Protein AF-A0A920VHT9-F1 (afdb_monomer)

Sequence (59 aa):
MPGDVPLSVEALDTCLGITICYDMRFPELYPDLASRGAEVFTVPSAFTVATGEAHWEVC

Structure (mmCIF, N/CA/C/O backbone):
data_AF-A0A920VHT9-F1
#
_entry.id   AF-A0A920VHT9-F1
#
loop_
_atom_site.group_PDB
_atom_site.id
_atom_site.type_symbol
_atom_site.label_atom_id
_atom_site.label_alt_id
_atom_site.label_comp_id
_atom_site.label_asym_id
_atom_site.label_entity_id
_atom_site.label_seq_id
_atom_site.pdbx_PDB_ins_code
_atom_site.Cartn_x
_atom_site.Cartn_y
_atom_site.Cartn_z
_atom_site.occupancy
_atom_site.B_iso_or_equiv
_atom_site.auth_seq_id
_atom_site.auth_comp_id
_atom_site.auth_asym_id
_atom_site.auth_atom_id
_atom_site.pdbx_PDB_model_num
ATOM 1 N N . MET A 1 1 ? 11.615 -14.621 0.654 1.00 57.62 1 MET A N 1
ATOM 2 C CA . MET A 1 1 ? 10.452 -15.508 0.845 1.00 57.62 1 MET A CA 1
ATOM 3 C C . MET A 1 1 ? 9.218 -14.630 0.869 1.00 57.62 1 MET A C 1
ATOM 5 O O . MET A 1 1 ? 9.338 -13.537 1.417 1.00 57.62 1 MET A O 1
ATOM 9 N N . PRO A 1 2 ? 8.106 -15.032 0.238 1.00 78.19 2 PRO A N 1
ATOM 10 C CA . PRO A 1 2 ? 6.838 -14.326 0.399 1.00 78.19 2 PRO A CA 1
ATOM 11 C C . PRO A 1 2 ? 6.411 -14.333 1.874 1.00 78.19 2 PRO A C 1
ATOM 13 O O . PRO A 1 2 ? 6.783 -15.243 2.614 1.00 78.19 2 PRO A O 1
ATOM 16 N N . GLY A 1 3 ? 5.693 -13.292 2.296 1.00 78.88 3 GLY A N 1
ATOM 17 C CA . GLY A 1 3 ? 5.040 -13.264 3.603 1.00 78.88 3 GLY A CA 1
ATOM 18 C C . GLY A 1 3 ? 3.752 -14.086 3.581 1.00 78.88 3 GLY A C 1
ATOM 19 O O . GLY A 1 3 ? 3.122 -14.214 2.534 1.00 78.88 3 GLY A O 1
ATOM 20 N N . ASP A 1 4 ? 3.363 -14.629 4.732 1.00 82.44 4 ASP A N 1
ATOM 21 C CA . ASP A 1 4 ? 2.191 -15.511 4.832 1.00 82.44 4 ASP A CA 1
ATOM 22 C C . ASP A 1 4 ? 0.891 -14.758 5.155 1.00 82.44 4 ASP A C 1
ATOM 24 O O . ASP A 1 4 ? -0.202 -15.252 4.881 1.00 82.44 4 ASP A O 1
ATOM 28 N N . VAL A 1 5 ? 0.992 -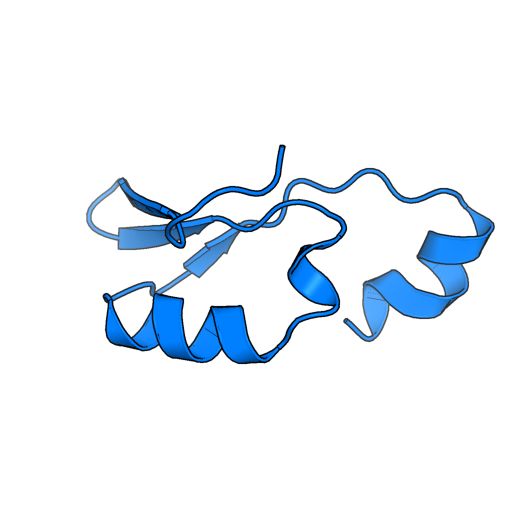13.571 5.765 1.00 85.31 5 VAL A N 1
ATOM 29 C CA . VAL A 1 5 ? -0.163 -12.800 6.244 1.00 85.31 5 VAL A CA 1
ATOM 30 C C . VAL A 1 5 ? 0.040 -11.312 5.946 1.00 85.31 5 VAL A C 1
ATOM 32 O O . VAL A 1 5 ? 1.113 -10.788 6.258 1.00 85.31 5 VAL A O 1
ATOM 35 N N . PRO A 1 6 ? -0.974 -10.612 5.401 1.00 88.56 6 PRO A N 1
ATOM 36 C CA . PRO A 1 6 ? -0.931 -9.163 5.244 1.00 88.56 6 PRO A CA 1
ATOM 37 C C . PRO A 1 6 ? -0.747 -8.463 6.590 1.00 88.56 6 PRO A C 1
ATOM 39 O O . PRO A 1 6 ? -1.432 -8.770 7.570 1.00 88.56 6 PRO A O 1
ATOM 42 N N . LEU A 1 7 ? 0.216 -7.545 6.634 1.00 93.25 7 LEU A N 1
ATOM 43 C CA . LEU A 1 7 ? 0.627 -6.865 7.853 1.00 93.25 7 LEU A CA 1
ATOM 44 C C . LEU A 1 7 ? -0.180 -5.579 8.044 1.00 93.25 7 LEU A C 1
ATOM 46 O O . LEU A 1 7 ? -0.217 -4.727 7.157 1.00 93.25 7 LEU A O 1
ATOM 50 N N . SER A 1 8 ? -0.747 -5.410 9.234 1.00 94.31 8 SER A N 1
ATOM 51 C CA . SER A 1 8 ? -1.274 -4.132 9.704 1.00 94.31 8 SER A CA 1
ATOM 52 C C . SER A 1 8 ? -0.725 -3.786 11.085 1.00 94.31 8 SER A C 1
ATOM 54 O O . SER A 1 8 ? -0.363 -4.674 11.863 1.00 94.31 8 SER A O 1
ATOM 56 N N . VAL A 1 9 ? -0.611 -2.489 11.372 1.00 95.31 9 VAL A N 1
ATOM 57 C CA . VAL A 1 9 ? -0.116 -1.974 12.655 1.00 95.31 9 VAL A CA 1
ATOM 58 C C . VAL A 1 9 ? -0.943 -0.779 13.112 1.00 95.31 9 VAL A C 1
ATOM 60 O O . VAL A 1 9 ? -1.300 0.074 12.306 1.00 95.31 9 VAL A O 1
ATOM 63 N N . GLU A 1 10 ? -1.205 -0.696 14.413 1.00 96.88 10 GLU A N 1
ATOM 64 C CA . GLU A 1 10 ? -1.817 0.483 15.028 1.00 96.88 10 GLU A CA 1
ATOM 65 C C . GLU A 1 10 ? -0.761 1.564 15.260 1.00 96.88 10 GLU A C 1
ATOM 67 O O . GLU A 1 10 ? 0.266 1.320 15.903 1.00 96.88 10 GLU A O 1
ATOM 72 N N . ALA A 1 11 ? -1.011 2.768 14.753 1.00 94.44 11 ALA A N 1
ATOM 73 C CA . ALA A 1 11 ? -0.150 3.921 14.958 1.00 94.44 11 ALA A CA 1
ATOM 74 C C . ALA A 1 11 ? -0.988 5.194 15.076 1.00 94.44 11 ALA A C 1
ATOM 76 O O . ALA A 1 11 ? -1.723 5.535 14.157 1.00 94.44 11 ALA A O 1
ATOM 77 N N . LEU A 1 12 ? -0.828 5.928 16.184 1.00 93.69 12 LEU A N 1
ATOM 78 C CA . LEU A 1 12 ? -1.529 7.200 16.422 1.00 93.69 12 LEU A CA 1
ATOM 79 C C . LEU A 1 12 ? -3.058 7.079 16.258 1.00 93.69 12 LEU A C 1
ATOM 81 O O . LEU A 1 12 ? -3.678 7.928 15.626 1.00 93.69 12 LEU A O 1
ATOM 85 N N . ASP A 1 13 ? -3.638 6.005 16.804 1.00 94.75 13 ASP A N 1
ATOM 86 C CA . ASP A 1 13 ? -5.069 5.680 16.694 1.00 94.75 13 ASP A CA 1
ATOM 87 C C . ASP A 1 13 ? -5.557 5.492 15.243 1.00 94.75 13 ASP A C 1
ATOM 89 O O . ASP A 1 13 ? -6.718 5.738 14.933 1.00 94.75 13 ASP A O 1
ATOM 93 N N . THR A 1 14 ? -4.659 5.095 14.339 1.00 95.75 14 THR A N 1
ATOM 94 C CA . THR A 1 14 ? -4.964 4.743 12.950 1.00 95.75 14 THR A CA 1
ATOM 95 C C . THR A 1 14 ? -4.360 3.385 12.625 1.00 95.75 14 THR A C 1
ATOM 97 O O . THR A 1 14 ? -3.162 3.155 12.836 1.00 95.75 14 THR A O 1
ATOM 100 N N . CYS A 1 15 ? -5.157 2.504 12.030 1.00 97.44 15 CYS A N 1
ATOM 101 C CA . CYS A 1 15 ? -4.653 1.223 11.558 1.00 97.44 15 CYS A CA 1
ATOM 102 C C . CYS A 1 15 ? -4.010 1.385 10.173 1.00 97.44 15 CYS A C 1
ATOM 104 O O . CYS A 1 15 ? -4.658 1.738 9.182 1.00 97.44 15 CYS A O 1
ATOM 106 N N . LEU A 1 16 ? -2.706 1.128 10.097 1.00 97.31 16 LEU A N 1
ATOM 107 C CA . LEU A 1 16 ? -1.921 1.199 8.870 1.00 97.31 16 LEU A CA 1
ATOM 108 C C . LEU A 1 16 ? -1.819 -0.186 8.229 1.00 97.31 16 LEU A C 1
ATOM 110 O O . LEU A 1 16 ? -1.266 -1.106 8.829 1.00 97.31 16 LEU A O 1
ATOM 114 N N . GLY A 1 17 ? -2.278 -0.325 6.987 1.00 97.06 17 GLY A N 1
ATOM 115 C CA . GLY A 1 17 ? -1.998 -1.483 6.141 1.00 97.06 17 GLY A CA 1
ATOM 116 C C . GLY A 1 17 ? -0.636 -1.341 5.464 1.00 97.06 17 GLY A C 1
ATOM 117 O O . GLY A 1 17 ? -0.339 -0.308 4.858 1.00 97.06 17 GLY A O 1
ATOM 118 N N . ILE A 1 18 ? 0.209 -2.367 5.557 1.00 95.94 18 ILE A N 1
ATOM 119 C CA . ILE A 1 18 ? 1.568 -2.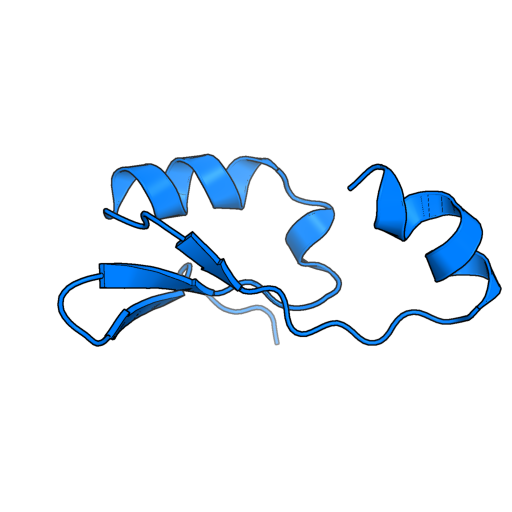342 5.010 1.00 95.94 18 ILE A CA 1
ATOM 120 C C . ILE A 1 18 ? 1.669 -3.303 3.828 1.00 95.94 18 ILE A C 1
ATOM 122 O O . ILE A 1 18 ? 1.422 -4.500 3.957 1.00 95.94 18 ILE A O 1
ATOM 126 N N . THR A 1 19 ? 2.091 -2.764 2.688 1.00 95.44 19 THR A N 1
ATOM 127 C CA . THR A 1 19 ? 2.452 -3.518 1.478 1.00 95.44 19 THR A CA 1
ATOM 128 C C . THR A 1 19 ? 3.814 -3.035 0.986 1.00 95.44 19 THR A C 1
ATOM 130 O O . THR A 1 19 ? 4.254 -1.950 1.358 1.00 95.44 19 THR A O 1
ATOM 133 N N . ILE A 1 20 ? 4.540 -3.822 0.195 1.00 94.12 20 ILE A N 1
ATOM 134 C CA . ILE A 1 20 ? 5.903 -3.473 -0.229 1.00 94.12 20 ILE A CA 1
ATOM 135 C C . ILE A 1 20 ? 6.034 -3.633 -1.736 1.00 94.12 20 ILE A C 1
ATOM 137 O O . ILE A 1 20 ? 5.913 -4.741 -2.245 1.00 94.12 20 ILE A O 1
ATOM 141 N N . CYS A 1 21 ? 6.379 -2.541 -2.426 1.00 92.25 21 CYS A N 1
ATOM 142 C CA . CYS A 1 21 ? 6.798 -2.439 -3.830 1.00 92.25 21 CYS A CA 1
ATOM 143 C C . CYS A 1 21 ? 6.053 -3.318 -4.856 1.00 92.25 21 CYS A C 1
ATOM 145 O O . CYS A 1 21 ? 5.322 -2.810 -5.699 1.00 92.25 21 CYS A O 1
ATOM 147 N N . TYR A 1 22 ? 6.287 -4.630 -4.850 1.00 90.50 22 TYR A N 1
ATOM 148 C CA . TYR A 1 22 ? 5.676 -5.579 -5.775 1.00 90.50 22 TYR A CA 1
ATOM 149 C C . TYR A 1 22 ? 4.233 -5.956 -5.401 1.00 90.50 22 TYR A C 1
ATOM 151 O O . TYR A 1 22 ? 3.461 -6.317 -6.287 1.00 90.50 22 TYR A O 1
ATOM 159 N N . ASP A 1 23 ? 3.855 -5.809 -4.129 1.00 93.19 23 ASP A N 1
ATOM 160 C CA . ASP A 1 23 ? 2.510 -6.106 -3.620 1.00 93.19 23 ASP A CA 1
ATOM 161 C C . ASP A 1 23 ? 1.410 -5.278 -4.305 1.00 93.19 23 ASP A C 1
ATOM 163 O O . ASP 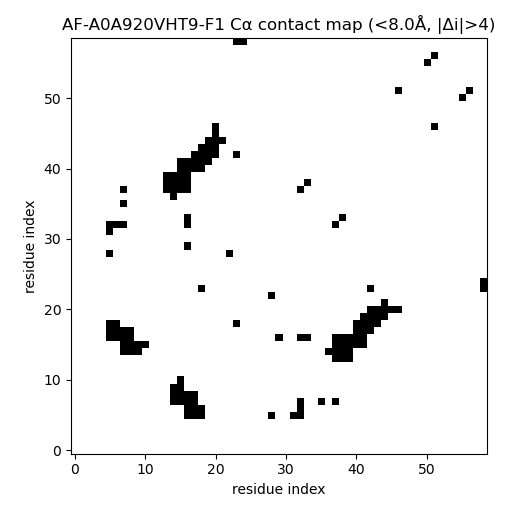A 1 23 ? 0.293 -5.759 -4.459 1.00 93.19 23 ASP A O 1
ATOM 167 N N . MET A 1 24 ? 1.729 -4.083 -4.824 1.00 90.31 24 MET A N 1
ATOM 168 C CA . MET A 1 24 ? 0.784 -3.256 -5.600 1.00 90.31 24 MET A CA 1
ATOM 169 C C . MET A 1 24 ? 0.230 -3.954 -6.842 1.00 90.31 24 MET A C 1
ATOM 171 O O . MET A 1 24 ? -0.783 -3.540 -7.394 1.00 90.31 24 MET A O 1
ATOM 175 N N . ARG A 1 25 ? 0.891 -5.016 -7.314 1.00 89.81 25 ARG A N 1
ATOM 176 C CA . ARG A 1 25 ? 0.410 -5.811 -8.449 1.00 89.81 25 ARG A CA 1
ATOM 177 C C . ARG A 1 25 ? -0.704 -6.793 -8.065 1.00 89.81 25 ARG A C 1
ATOM 179 O O . ARG A 1 25 ? -1.259 -7.417 -8.965 1.00 89.81 25 ARG A 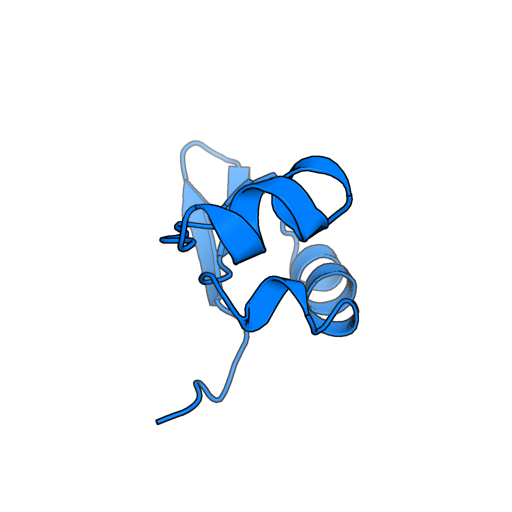O 1
ATOM 186 N N . PHE A 1 26 ? -1.019 -6.920 -6.776 1.00 92.06 26 PHE A N 1
ATOM 187 C CA . PHE A 1 26 ? -2.008 -7.840 -6.213 1.00 92.06 26 PHE A CA 1
ATOM 188 C C . PHE A 1 26 ? -3.123 -7.037 -5.526 1.00 92.06 26 PHE A C 1
ATOM 190 O O . PHE A 1 26 ? -3.103 -6.852 -4.304 1.00 92.06 26 PHE A O 1
ATOM 197 N N . PRO A 1 27 ? -4.090 -6.505 -6.296 1.00 91.31 27 PRO A N 1
ATOM 198 C CA . PRO A 1 27 ? -5.136 -5.638 -5.761 1.00 91.31 27 PRO A CA 1
ATOM 199 C C . PRO A 1 27 ? -5.987 -6.311 -4.673 1.00 91.31 27 PRO A C 1
ATOM 201 O O . PRO A 1 27 ? -6.561 -5.618 -3.841 1.00 91.31 27 PRO A O 1
ATOM 204 N N . GLU A 1 28 ? -6.046 -7.642 -4.629 1.00 93.06 28 GLU A N 1
ATOM 205 C CA . GLU A 1 28 ? -6.748 -8.424 -3.609 1.00 93.06 28 GLU A CA 1
ATOM 206 C C . GLU A 1 28 ? -6.204 -8.241 -2.180 1.00 93.06 28 GLU A C 1
ATOM 208 O O . GLU A 1 28 ? -6.936 -8.489 -1.219 1.00 93.06 28 GLU A O 1
ATOM 213 N N . LEU A 1 29 ? -4.966 -7.759 -2.018 1.00 93.56 29 LEU A N 1
ATOM 214 C CA . LEU A 1 29 ? -4.372 -7.498 -0.703 1.00 93.56 29 LEU A CA 1
ATOM 215 C C . LEU A 1 29 ? -5.030 -6.307 0.009 1.00 93.56 29 LEU A C 1
ATOM 217 O O . LEU A 1 29 ? -5.154 -6.311 1.234 1.00 93.56 29 LEU A O 1
ATOM 221 N N . TYR A 1 30 ? -5.482 -5.296 -0.739 1.00 94.31 30 TYR A N 1
ATOM 222 C CA . TYR A 1 30 ? -6.025 -4.064 -0.158 1.00 94.31 30 TYR A CA 1
ATOM 223 C C . TYR A 1 30 ? -7.413 -4.258 0.469 1.00 94.31 30 TYR A C 1
ATOM 225 O O . TYR A 1 30 ? -7.607 -3.790 1.591 1.00 94.31 30 TYR A O 1
ATOM 233 N N . P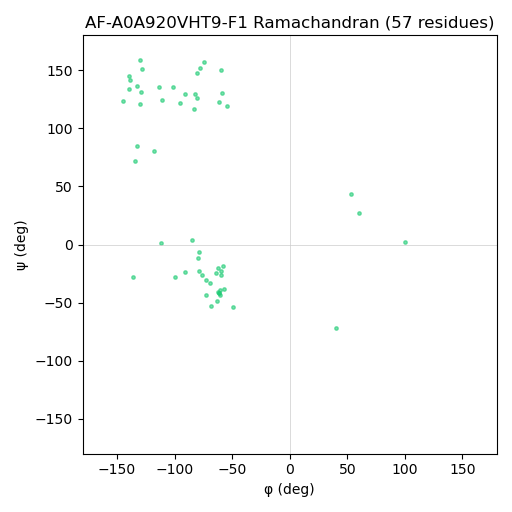RO A 1 31 ? -8.365 -4.984 -0.154 1.00 95.44 31 PRO A N 1
ATOM 234 C CA . PRO A 1 31 ? -9.607 -5.368 0.508 1.00 95.44 31 PRO A CA 1
ATOM 235 C C . PRO A 1 31 ? -9.392 -6.230 1.757 1.00 95.44 31 PRO A C 1
ATOM 237 O O . PRO A 1 31 ? -10.095 -6.019 2.743 1.00 95.44 31 PRO A O 1
ATOM 240 N N . ASP A 1 32 ? -8.430 -7.165 1.752 1.00 95.00 32 ASP A N 1
ATOM 241 C CA . ASP A 1 32 ? -8.125 -7.967 2.948 1.00 95.00 32 ASP A CA 1
ATOM 242 C C . ASP A 1 32 ? -7.612 -7.070 4.083 1.00 95.00 32 ASP A C 1
ATOM 244 O O . ASP A 1 32 ? -8.152 -7.105 5.189 1.00 95.00 32 ASP A O 1
ATOM 248 N N . LEU A 1 33 ? -6.649 -6.186 3.801 1.00 95.69 33 LEU A N 1
ATOM 249 C CA . LEU A 1 33 ? -6.137 -5.215 4.773 1.00 95.69 33 LEU A CA 1
ATOM 250 C C . LEU A 1 33 ? -7.230 -4.261 5.279 1.00 95.69 33 LEU A C 1
ATOM 252 O O . LEU A 1 33 ? -7.326 -4.035 6.484 1.00 95.69 33 LEU A O 1
ATOM 256 N N . ALA A 1 34 ? -8.091 -3.750 4.395 1.00 96.06 34 ALA A N 1
ATOM 257 C CA . ALA A 1 34 ? -9.222 -2.906 4.778 1.00 96.06 34 ALA A CA 1
ATOM 258 C C . ALA A 1 34 ? -10.207 -3.655 5.688 1.00 96.06 34 ALA A C 1
ATOM 260 O O . ALA A 1 34 ? -10.663 -3.115 6.693 1.00 96.06 34 ALA A O 1
ATOM 261 N N . SER A 1 35 ? -10.497 -4.928 5.391 1.00 95.38 35 SER A N 1
ATOM 262 C CA . SER A 1 35 ? -11.368 -5.763 6.231 1.00 95.38 35 SER A CA 1
ATOM 263 C C . SER A 1 35 ? -10.787 -6.023 7.626 1.00 95.38 35 SER A C 1
ATOM 265 O O . SER A 1 35 ? -11.534 -6.234 8.581 1.00 95.38 35 SER A O 1
ATOM 267 N N . ARG A 1 36 ? -9.457 -5.949 7.756 1.00 93.44 36 ARG A N 1
ATOM 268 C CA . ARG A 1 36 ? -8.713 -6.030 9.022 1.00 93.44 36 ARG A CA 1
ATOM 269 C C . ARG A 1 36 ? -8.605 -4.688 9.750 1.00 93.44 36 ARG A C 1
ATOM 271 O O . ARG A 1 36 ? -7.951 -4.622 10.786 1.00 93.44 36 ARG A O 1
ATOM 278 N N . GLY A 1 37 ? -9.243 -3.643 9.226 1.00 95.31 37 GLY A N 1
ATOM 279 C CA . GLY A 1 37 ? -9.320 -2.326 9.844 1.00 95.31 37 GLY A CA 1
ATOM 280 C C . GLY A 1 37 ? -8.353 -1.295 9.278 1.00 95.31 37 GLY A C 1
ATOM 281 O O . GLY A 1 37 ? -8.363 -0.187 9.785 1.00 95.31 37 GLY A O 1
ATOM 282 N N . ALA A 1 38 ? -7.547 -1.607 8.254 1.00 97.06 38 ALA A N 1
ATOM 283 C CA . ALA A 1 38 ? -6.622 -0.627 7.688 1.00 97.06 38 ALA A CA 1
ATOM 284 C C . ALA A 1 38 ? -7.370 0.586 7.110 1.00 97.06 38 ALA A C 1
ATOM 286 O O . ALA A 1 38 ? -8.197 0.453 6.207 1.00 97.06 38 ALA A O 1
ATOM 287 N N . GLU A 1 39 ? -7.031 1.769 7.610 1.00 96.62 39 GLU A N 1
ATOM 288 C CA . GLU A 1 39 ? -7.589 3.058 7.189 1.00 96.62 39 GLU A CA 1
ATOM 289 C C . GLU A 1 39 ? -6.651 3.782 6.219 1.00 96.62 39 GLU A C 1
ATOM 291 O O . GLU A 1 39 ? -7.088 4.558 5.368 1.00 96.62 39 GLU A O 1
ATOM 296 N N . VAL A 1 40 ? -5.349 3.512 6.335 1.00 96.19 40 VAL A N 1
ATOM 297 C CA . VAL A 1 40 ? -4.297 4.088 5.497 1.00 96.19 40 VAL A CA 1
ATOM 298 C C . VAL A 1 40 ? -3.374 2.978 5.017 1.00 96.19 40 VAL A C 1
ATOM 300 O O . VAL A 1 40 ? -2.958 2.124 5.798 1.00 96.19 40 VAL A O 1
ATOM 303 N N . PHE A 1 41 ? -2.999 3.015 3.739 1.00 95.50 41 PHE A N 1
ATOM 304 C CA . PHE A 1 41 ? -2.016 2.097 3.173 1.00 95.50 41 PHE A CA 1
ATOM 305 C C . PHE A 1 41 ? -0.658 2.772 3.030 1.00 95.50 41 PHE A C 1
ATOM 307 O O . PHE A 1 41 ? -0.549 3.895 2.538 1.00 95.50 41 PHE A O 1
ATOM 314 N N . THR A 1 42 ? 0.393 2.060 3.418 1.00 95.06 42 THR A N 1
ATOM 315 C CA . THR A 1 42 ? 1.776 2.465 3.169 1.00 95.06 42 THR A CA 1
ATOM 316 C C . THR A 1 42 ? 2.418 1.487 2.196 1.00 95.06 42 THR A C 1
ATOM 318 O O . THR A 1 42 ? 2.242 0.271 2.319 1.00 95.06 42 THR A O 1
ATOM 321 N N . VAL A 1 43 ? 3.141 2.027 1.209 1.00 94.81 43 VAL A N 1
ATOM 322 C CA . VAL A 1 43 ? 3.802 1.226 0.172 1.00 94.81 43 VAL A CA 1
ATOM 323 C C . VAL A 1 43 ? 5.245 1.687 -0.064 1.00 94.81 43 VAL A C 1
ATOM 325 O O . VAL A 1 43 ? 5.545 2.308 -1.090 1.00 94.81 43 VAL A O 1
ATOM 328 N N . PRO A 1 44 ? 6.181 1.421 0.867 1.00 93.19 44 PRO A N 1
ATOM 329 C CA . PRO A 1 44 ? 7.602 1.629 0.606 1.00 93.19 44 PRO A CA 1
ATOM 330 C C . PRO A 1 44 ? 8.021 0.879 -0.665 1.00 93.19 44 PRO A C 1
ATOM 332 O O . PRO A 1 44 ? 7.899 -0.344 -0.767 1.00 93.19 44 PRO A O 1
ATOM 335 N N . SER A 1 45 ? 8.490 1.639 -1.653 1.00 92.25 45 SER A N 1
ATOM 336 C CA . SER A 1 45 ? 8.700 1.155 -3.015 1.00 92.25 45 SER A CA 1
ATOM 337 C C . SER A 1 45 ? 9.984 1.707 -3.619 1.00 92.25 45 SER A C 1
ATOM 339 O O . SER A 1 45 ? 10.355 2.851 -3.367 1.00 92.2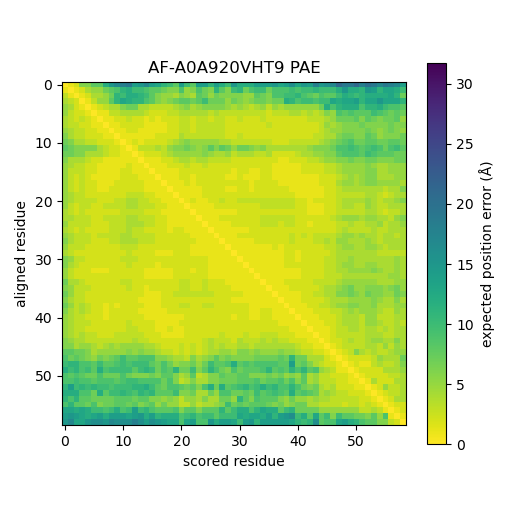5 45 SER A O 1
ATOM 341 N N . ALA A 1 46 ? 10.653 0.897 -4.439 1.00 90.75 46 ALA A N 1
ATOM 342 C CA . ALA A 1 46 ? 11.870 1.275 -5.152 1.00 90.75 46 ALA A CA 1
ATOM 343 C C . ALA A 1 46 ? 11.752 0.851 -6.620 1.00 90.75 46 ALA A C 1
ATOM 345 O O . ALA A 1 46 ? 12.170 -0.237 -7.016 1.00 90.75 46 ALA A O 1
ATOM 346 N N . PHE A 1 47 ? 11.126 1.707 -7.424 1.00 85.50 47 PHE A N 1
ATOM 347 C CA . PHE A 1 47 ? 10.938 1.471 -8.853 1.00 85.50 47 PHE A CA 1
ATOM 348 C C . PHE A 1 47 ? 12.206 1.835 -9.629 1.00 85.50 47 PHE A C 1
ATOM 350 O O . PHE A 1 47 ? 12.920 2.775 -9.279 1.00 85.50 47 PHE A O 1
ATOM 357 N N . THR A 1 48 ? 12.470 1.125 -10.729 1.00 87.31 48 THR A N 1
ATOM 358 C CA . THR A 1 48 ? 13.399 1.634 -11.753 1.00 87.31 48 THR A CA 1
ATOM 359 C C . THR A 1 48 ? 12.719 2.748 -12.547 1.00 87.31 48 THR A C 1
ATOM 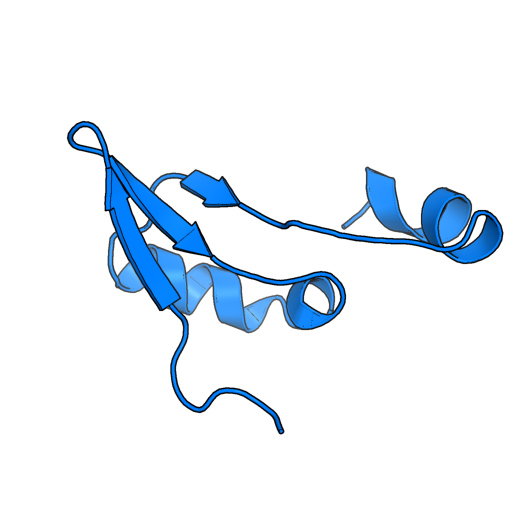361 O O . THR A 1 48 ? 11.490 2.750 -12.624 1.00 87.31 48 THR A O 1
ATOM 364 N N . VAL A 1 49 ? 13.486 3.648 -13.175 1.00 83.12 49 VAL A N 1
ATOM 365 C CA . VAL A 1 49 ? 12.937 4.788 -13.944 1.00 83.12 49 VAL A CA 1
ATOM 366 C C . VAL A 1 49 ? 11.857 4.335 -14.932 1.00 83.12 49 VAL A C 1
ATOM 368 O O . VAL A 1 49 ? 10.718 4.777 -14.833 1.00 83.12 49 VAL A O 1
ATOM 371 N N . ALA A 1 50 ? 12.174 3.362 -15.793 1.00 84.81 50 ALA A N 1
ATOM 372 C CA . ALA A 1 50 ? 11.244 2.875 -16.813 1.00 84.81 50 ALA A CA 1
ATOM 373 C C . ALA A 1 50 ? 9.960 2.267 -16.219 1.00 84.81 50 ALA A C 1
ATOM 375 O O . ALA A 1 50 ? 8.863 2.511 -16.709 1.00 84.81 50 ALA A O 1
ATOM 376 N N . THR A 1 51 ? 10.076 1.479 -15.144 1.00 80.81 51 THR A N 1
ATOM 377 C CA . THR A 1 51 ? 8.897 0.895 -14.480 1.00 80.81 51 THR A CA 1
ATOM 378 C C . THR A 1 51 ? 8.096 1.921 -13.686 1.00 80.81 51 THR A C 1
ATOM 380 O O . THR A 1 51 ? 6.894 1.744 -13.531 1.00 80.81 51 THR A O 1
ATOM 383 N N . GLY A 1 52 ? 8.756 2.953 -13.154 1.00 82.19 52 GLY A N 1
ATOM 384 C CA . GLY A 1 52 ? 8.126 4.030 -12.398 1.00 82.19 52 GLY A CA 1
ATOM 385 C C . GLY A 1 52 ? 7.253 4.882 -13.306 1.00 82.19 52 GLY A C 1
ATOM 386 O O . GLY A 1 52 ? 6.060 4.993 -13.052 1.00 82.19 52 GLY A O 1
ATOM 387 N N . GLU A 1 53 ? 7.816 5.379 -14.409 1.00 81.44 53 GLU A N 1
ATOM 388 C CA . GLU A 1 53 ? 7.082 6.171 -15.408 1.00 81.44 53 GLU A CA 1
ATOM 389 C C . GLU A 1 53 ? 5.877 5.418 -15.984 1.00 81.44 53 GLU A C 1
ATOM 391 O O . GLU A 1 53 ? 4.824 6.006 -16.210 1.00 81.44 53 GLU A O 1
ATOM 396 N N . ALA A 1 54 ? 6.011 4.109 -16.208 1.00 79.69 54 ALA A N 1
ATOM 397 C CA . ALA A 1 54 ? 4.948 3.317 -16.813 1.00 79.69 54 ALA A CA 1
ATOM 398 C C . ALA A 1 54 ? 3.792 2.975 -15.856 1.00 79.69 54 ALA A C 1
ATOM 400 O O . ALA A 1 54 ? 2.689 2.698 -16.330 1.00 79.69 54 ALA A O 1
ATOM 401 N N . HIS A 1 55 ? 4.035 2.910 -14.541 1.00 80.06 55 HIS A N 1
ATOM 402 C CA . HIS A 1 55 ? 3.089 2.265 -13.622 1.00 80.06 55 HIS A CA 1
ATOM 403 C C . HIS A 1 55 ? 2.817 3.010 -12.317 1.00 80.06 55 HIS A C 1
ATOM 405 O O . HIS A 1 55 ? 1.731 2.849 -11.782 1.00 80.06 55 HIS A O 1
ATOM 411 N N . TRP A 1 56 ? 3.740 3.818 -11.794 1.00 81.12 56 TRP A N 1
ATOM 412 C CA . TRP A 1 56 ? 3.629 4.328 -10.421 1.00 81.12 56 TRP A CA 1
ATOM 413 C C . TRP A 1 56 ? 2.394 5.209 -10.185 1.00 81.1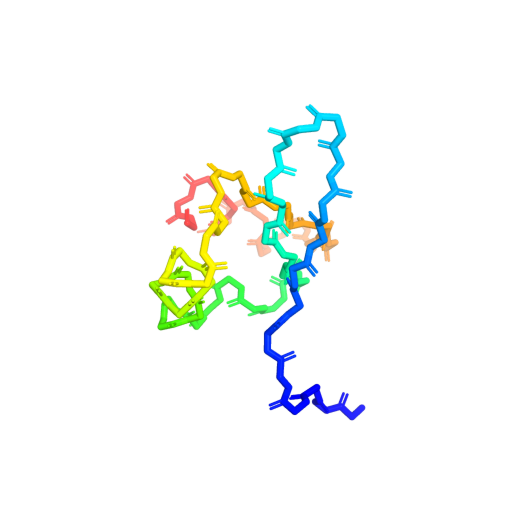2 56 TRP A C 1
ATOM 415 O O . TRP A 1 56 ? 1.736 5.075 -9.161 1.00 81.12 56 TRP A O 1
ATOM 425 N N . GLU A 1 57 ? 2.050 6.083 -11.132 1.00 81.31 57 GLU A N 1
ATOM 426 C CA . GLU A 1 57 ? 0.908 7.004 -10.988 1.00 81.31 57 GLU A CA 1
ATOM 427 C C . GLU A 1 57 ? -0.458 6.352 -11.266 1.00 81.31 57 GLU A C 1
ATOM 429 O O . GLU A 1 57 ? -1.493 6.955 -10.994 1.00 81.31 57 GLU A O 1
ATOM 434 N N . VAL A 1 58 ? -0.468 5.138 -11.826 1.00 75.88 58 VAL A N 1
ATOM 435 C CA . VAL A 1 58 ? -1.680 4.384 -12.200 1.00 75.88 58 VAL A CA 1
ATOM 436 C C . VAL A 1 58 ? -1.905 3.138 -11.335 1.00 75.88 58 VAL A C 1
ATOM 438 O O . VAL A 1 58 ? -2.856 2.399 -11.596 1.00 75.88 58 VAL A O 1
ATOM 441 N N . CYS A 1 59 ? -1.028 2.894 -10.356 1.00 60.44 59 CYS A N 1
ATOM 442 C CA . CYS A 1 59 ? -1.132 1.801 -9.388 1.00 60.44 59 CYS A CA 1
ATOM 443 C C . CYS A 1 59 ? -2.328 1.962 -8.443 1.00 60.44 59 CYS A C 1
ATOM 445 O O . CYS A 1 59 ? -2.610 3.102 -8.012 1.00 60.44 59 CYS 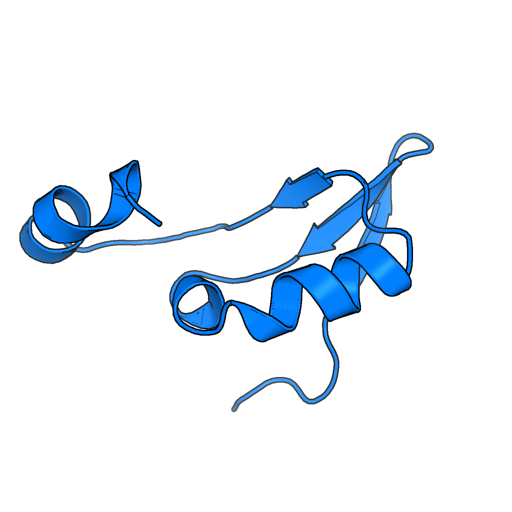A O 1
#

Secondary structure (DSSP, 8-state):
---SS-EEEEETTEEEEE--TTGGG-TTHHHHHHHTT--EEE------HHHHHHHGGG-

pLDDT: mean 89.64, std 8.29, range [57.62, 97.44]

Solvent-accessible surface area (backbone atoms only — not comparable to full-atom values): 3771 Å² total; per-residue (Å²): 130,86,82,93,68,90,48,68,47,81,51,96,94,39,33,34,19,54,47,52,55,71,47,74,80,44,70,73,54,54,61,54,36,40,75,73,55,29,78,44,80,47,61,68,62,84,70,54,72,72,60,33,79,75,37,62,93,79,103

Radius of gyration: 12.4 Å; Cα contacts (8 Å, |Δi|>4): 71; chains: 1; bounding box: 25×23×34 Å

Mean predicted aligned error: 4.25 Å

Foldseek 3Di:
DDDDDFDWDDDPNAIETEDEAVCVVPPVSVVVSVVVRHPYYDYHHDDDPVRCVVPVVPD

Nearest PDB structures (foldseek):
  2w1v-assembly1_B  TM=9.257E-01  e=1.109E-04  Mus musculus
  1f89-assembly1_B  TM=9.083E-01  e=3.105E-04  Saccharomyces cerevisiae
  5kha-assembly1_B  TM=7.846E-01  e=1.102E-02  Acinetobacter baumannii
  5kha-assembly1_A  TM=7.940E-01  e=1.354E-02  Acinetobacter baumannii
  4f4h-assembly1_B  TM=8.450E-01  e=6.563E-02  Burkholderia thailandensis E264